Protein AF-A0A6H1ZUY7-F1 (afdb_monomer)

Solvent-accessible surface area (backbone atoms only — not comparable to full-atom values): 9159 Å² total; per-residue (Å²): 138,80,88,75,80,76,73,83,69,68,58,65,62,49,48,53,52,50,50,50,52,53,52,50,52,51,53,52,48,54,44,44,53,51,39,36,55,53,36,31,71,76,24,62,95,38,35,65,66,37,61,62,41,61,80,72,59,64,82,51,77,82,52,62,96,52,64,67,51,41,54,45,47,33,42,40,51,41,37,47,29,46,48,72,74,38,79,72,70,84,35,66,39,55,40,40,41,52,52,54,56,49,48,76,80,37,87,68,52,66,38,53,47,50,30,43,53,57,44,44,59,71,54,35,100,66,71,92,82,82,67,84,73,88,67,96,76,77,54,92,62,36,24,60,52,46,49,52,54,48,37,60,61,76,74,109

Nearest PDB structures (foldseek):
  7efv-assembly1_B  TM=1.800E-01  e=7.495E+00  Leptolyngbya sp. O-77

Organism: NCBI:txid1070528

Radius of gyration: 20.25 Å; Cα contacts (8 Å, |Δi|>4): 124; chains: 1; bounding box: 40×72×41 Å

Mean predicted aligned error: 9.36 Å

Foldseek 3Di:
DDDDPPDPPPVVVVCVVVVVQVVLVVLLLVLLVVLLVVLCVVQVVQNPVSVVCSVVLDQDPLCPPHDVLLSSQLSNQCSNCVSVVHHRFQTLSSLLSVLVVVCVVDPDDPLSVVLNVVSVVVRDVDDPPPDPDDDDDDDVCSVVVSSVVSRVVVRD

Structure (mmCIF, N/CA/C/O backbone):
data_AF-A0A6H1ZUY7-F1
#
_entry.id   AF-A0A6H1ZUY7-F1
#
loop_
_atom_site.group_PDB
_atom_site.id
_atom_site.type_symbol
_atom_site.label_atom_id
_atom_site.label_alt_id
_atom_site.label_comp_id
_atom_site.label_asym_id
_atom_site.label_entity_id
_atom_site.label_seq_id
_atom_site.pdbx_PDB_ins_code
_atom_site.Cartn_x
_atom_site.Cartn_y
_atom_site.Cartn_z
_atom_site.occupancy
_atom_site.B_iso_or_equiv
_atom_site.auth_seq_id
_atom_site.auth_comp_id
_atom_site.auth_asym_id
_atom_site.auth_atom_id
_atom_site.pdbx_PDB_model_num
ATOM 1 N N . MET A 1 1 ? -15.488 -55.401 -23.405 1.00 40.62 1 MET A N 1
ATOM 2 C CA . MET A 1 1 ? -14.935 -54.863 -22.148 1.00 40.62 1 MET A CA 1
ATOM 3 C C . MET A 1 1 ? -13.569 -54.286 -22.471 1.00 40.62 1 MET A C 1
ATOM 5 O O . MET A 1 1 ? -12.668 -55.051 -22.778 1.00 40.62 1 MET A O 1
ATOM 9 N N . ARG A 1 2 ? -13.456 -52.957 -22.565 1.00 39.06 2 ARG A N 1
ATOM 10 C CA . ARG A 1 2 ? -12.167 -52.261 -22.636 1.00 39.06 2 ARG A CA 1
ATOM 11 C C . ARG A 1 2 ? -11.980 -51.618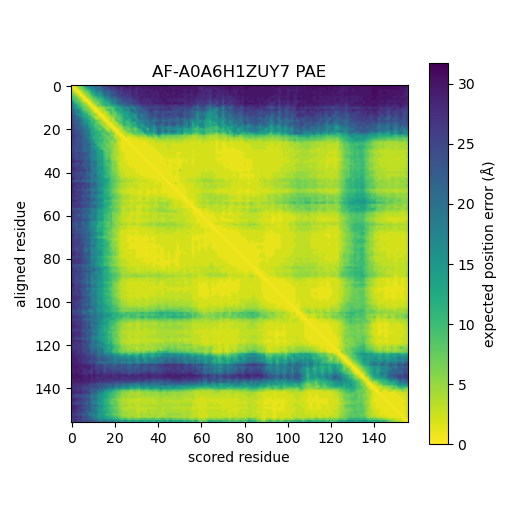 -21.270 1.00 39.06 2 ARG A C 1
ATOM 13 O O . ARG A 1 2 ? -12.739 -50.710 -20.945 1.00 39.06 2 ARG A O 1
ATOM 20 N N . ASP A 1 3 ? -11.043 -52.143 -20.491 1.00 42.75 3 ASP A N 1
ATOM 21 C CA . ASP A 1 3 ? -10.486 -51.449 -19.333 1.00 42.75 3 ASP A CA 1
ATOM 22 C C . ASP A 1 3 ? -9.856 -50.150 -19.840 1.00 42.75 3 ASP A C 1
ATOM 24 O O . ASP A 1 3 ? -8.830 -50.167 -20.520 1.00 42.75 3 ASP A O 1
ATOM 28 N N . GLN A 1 4 ? -10.514 -49.024 -19.575 1.00 44.03 4 GLN A N 1
ATOM 29 C CA . GLN A 1 4 ? -9.849 -47.731 -19.578 1.00 44.03 4 GLN A CA 1
ATOM 30 C C . GLN A 1 4 ? -9.252 -47.566 -18.188 1.00 44.03 4 GLN A C 1
ATOM 32 O O . GLN A 1 4 ? -9.964 -47.268 -17.231 1.00 44.03 4 GLN A O 1
ATOM 37 N N . ALA A 1 5 ? -7.946 -47.798 -18.083 1.00 43.31 5 ALA A N 1
ATOM 38 C CA . ALA A 1 5 ? -7.177 -47.303 -16.958 1.00 43.31 5 ALA A CA 1
ATOM 39 C C . ALA A 1 5 ? -7.340 -45.777 -16.938 1.00 43.31 5 ALA A C 1
ATOM 41 O O . ALA A 1 5 ? -6.869 -45.077 -17.834 1.00 43.31 5 ALA A O 1
ATOM 42 N N . VAL A 1 6 ? -8.087 -45.275 -15.958 1.00 48.03 6 VAL A N 1
ATOM 43 C CA . VAL A 1 6 ? -8.079 -43.858 -15.610 1.00 48.03 6 VAL A CA 1
ATOM 44 C C . VAL A 1 6 ? -6.730 -43.633 -14.939 1.00 48.03 6 VAL A C 1
ATOM 46 O O . VAL A 1 6 ? -6.544 -44.009 -13.783 1.00 48.03 6 VAL A O 1
ATOM 49 N N . GLU A 1 7 ? -5.768 -43.116 -15.702 1.00 51.06 7 GLU A N 1
ATOM 50 C CA . GLU A 1 7 ? -4.524 -42.563 -15.161 1.00 51.06 7 GLU A CA 1
ATOM 51 C C . GLU A 1 7 ? -4.894 -41.657 -13.973 1.00 51.06 7 GLU A C 1
ATOM 53 O O . GLU A 1 7 ? -5.813 -40.838 -14.116 1.00 51.06 7 GLU A O 1
ATOM 58 N N . PRO A 1 8 ? -4.264 -41.808 -12.792 1.00 47.41 8 PRO A N 1
ATOM 59 C CA . PRO A 1 8 ? -4.532 -40.929 -11.669 1.00 47.41 8 PRO A CA 1
ATOM 60 C C . PRO A 1 8 ? -4.129 -39.519 -12.094 1.00 47.41 8 PRO A C 1
ATOM 62 O O . PRO A 1 8 ? -2.948 -39.186 -12.136 1.00 47.41 8 PRO A O 1
ATOM 65 N N . LEU A 1 9 ? -5.128 -38.707 -12.453 1.00 49.12 9 LEU A N 1
ATOM 66 C CA . LEU A 1 9 ? -4.959 -37.276 -12.644 1.00 49.12 9 LEU A CA 1
ATOM 67 C C . LEU A 1 9 ? -4.173 -36.732 -11.453 1.00 49.12 9 LEU A C 1
ATOM 69 O O . LEU A 1 9 ? -4.394 -37.161 -10.319 1.00 49.12 9 LEU A O 1
ATOM 73 N N . ASP A 1 10 ? -3.278 -35.806 -11.768 1.00 53.53 10 ASP A N 1
ATOM 74 C CA . ASP A 1 10 ? -2.309 -35.078 -10.946 1.00 53.53 10 ASP A CA 1
ATOM 75 C C . ASP A 1 10 ? -2.942 -34.385 -9.712 1.00 53.53 10 ASP A C 1
ATOM 77 O O . ASP A 1 10 ? -2.946 -33.168 -9.535 1.00 53.53 10 ASP A O 1
ATOM 81 N N . THR A 1 11 ? -3.560 -35.176 -8.841 1.00 51.22 11 THR A N 1
ATOM 82 C CA . THR A 1 11 ? -4.328 -34.743 -7.667 1.00 51.22 11 THR A CA 1
ATOM 83 C C . THR A 1 11 ? -3.413 -34.143 -6.607 1.00 51.22 11 THR A C 1
ATOM 85 O O . THR A 1 11 ? -3.840 -33.268 -5.860 1.00 51.22 11 THR A O 1
ATOM 88 N N . LEU A 1 12 ? -2.141 -34.550 -6.593 1.00 46.16 12 LEU A N 1
ATOM 89 C CA . LEU A 1 12 ? -1.087 -33.968 -5.763 1.00 46.16 12 LEU A CA 1
ATOM 90 C C . LEU A 1 12 ? -0.756 -32.527 -6.181 1.00 46.16 12 LEU A C 1
ATOM 92 O O . LEU A 1 12 ? -0.729 -31.650 -5.322 1.00 46.16 12 LEU A O 1
ATOM 96 N N . GLY A 1 13 ? -0.615 -32.246 -7.481 1.00 45.03 13 GLY A N 1
ATOM 97 C CA . GLY A 1 13 ? -0.389 -30.880 -7.974 1.00 45.03 13 GLY A CA 1
ATOM 98 C C . GLY A 1 13 ? -1.583 -29.950 -7.725 1.00 45.03 13 GLY A C 1
ATOM 99 O O . GLY A 1 13 ? -1.410 -28.774 -7.398 1.00 45.03 13 GLY A O 1
ATOM 100 N N . LEU A 1 14 ? -2.807 -30.481 -7.803 1.00 45.34 14 LEU A N 1
ATOM 101 C CA . LEU A 1 14 ? -4.024 -29.731 -7.486 1.00 45.34 14 LEU A CA 1
ATOM 102 C C . LEU A 1 14 ? -4.128 -29.403 -5.986 1.00 45.34 14 LEU A C 1
ATOM 104 O O . LEU A 1 14 ? -4.505 -28.287 -5.640 1.00 45.34 14 LEU A O 1
ATOM 108 N N . LEU A 1 15 ? -3.771 -30.337 -5.098 1.00 47.97 15 LEU A N 1
ATOM 109 C CA . LEU A 1 15 ? -3.790 -30.120 -3.646 1.00 47.97 15 LEU A CA 1
ATOM 110 C C . LEU A 1 15 ? -2.706 -29.143 -3.178 1.00 47.97 15 LEU A C 1
ATOM 112 O O . LEU A 1 15 ? -2.997 -28.332 -2.305 1.00 47.97 15 LEU A O 1
ATOM 116 N N . ASP A 1 16 ? -1.515 -29.150 -3.780 1.00 52.66 16 ASP A N 1
ATOM 117 C CA . ASP A 1 16 ? -0.470 -28.156 -3.484 1.00 52.66 16 ASP A CA 1
ATOM 118 C C . ASP A 1 16 ? -0.863 -26.756 -3.973 1.00 52.66 16 ASP A C 1
ATOM 120 O O . ASP A 1 16 ? -0.673 -25.764 -3.268 1.00 52.66 16 ASP A O 1
ATOM 124 N N . THR A 1 17 ? -1.492 -26.665 -5.148 1.00 56.12 17 THR A N 1
ATOM 125 C CA . THR A 1 17 ? -1.975 -25.386 -5.690 1.00 56.12 17 THR A CA 1
ATOM 126 C C . THR A 1 17 ? -3.126 -24.831 -4.847 1.00 56.12 17 THR A C 1
ATOM 128 O O . THR A 1 17 ? -3.134 -23.654 -4.492 1.00 56.12 17 THR A O 1
ATOM 131 N N . VAL A 1 18 ? -4.086 -25.680 -4.466 1.00 56.28 18 VAL A N 1
ATOM 132 C CA . VAL A 1 18 ? -5.225 -25.292 -3.619 1.00 56.28 18 VAL A CA 1
ATOM 133 C C . VAL A 1 18 ? -4.773 -25.004 -2.184 1.00 56.28 18 VAL A C 1
ATOM 135 O O . VAL A 1 18 ? -5.215 -24.019 -1.599 1.00 56.28 18 VAL A O 1
ATOM 138 N N . GLY A 1 19 ? -3.853 -25.795 -1.630 1.00 51.88 19 GLY A N 1
ATOM 139 C CA . GLY A 1 19 ? -3.258 -25.570 -0.313 1.00 51.88 19 GLY A CA 1
ATOM 140 C C . GLY A 1 19 ? -2.468 -24.262 -0.242 1.00 51.88 19 GLY A C 1
ATOM 141 O O . GLY A 1 19 ? -2.619 -23.511 0.721 1.00 51.88 19 GLY A O 1
ATOM 142 N N . GLY A 1 20 ? -1.708 -23.934 -1.291 1.00 60.56 20 GLY A N 1
ATOM 143 C CA . GLY A 1 20 ? -1.004 -22.657 -1.421 1.00 60.56 20 GLY A CA 1
ATOM 144 C C . GLY A 1 20 ? -1.945 -21.456 -1.563 1.00 60.56 20 GLY A C 1
ATOM 145 O O . GLY A 1 20 ? -1.728 -20.429 -0.921 1.00 60.56 20 GLY A O 1
ATOM 146 N N . LEU A 1 21 ? -3.027 -21.587 -2.339 1.00 60.50 21 LEU A N 1
ATOM 147 C CA . LEU A 1 21 ? -4.045 -20.539 -2.502 1.00 60.50 21 LEU A CA 1
ATOM 148 C C . LEU A 1 21 ? -4.815 -20.270 -1.203 1.00 60.50 21 LEU A C 1
ATOM 150 O O . LEU A 1 21 ? -5.012 -19.115 -0.823 1.00 60.50 21 LEU A O 1
ATOM 154 N N . ILE A 1 22 ? -5.216 -21.332 -0.502 1.00 62.59 22 ILE A N 1
ATOM 155 C CA . ILE A 1 22 ? -5.907 -21.235 0.787 1.00 62.59 22 ILE A CA 1
ATOM 156 C C . ILE A 1 22 ? -4.968 -20.641 1.846 1.00 62.59 22 ILE A C 1
ATOM 158 O O . ILE A 1 22 ? -5.365 -19.730 2.571 1.00 62.59 22 ILE A O 1
ATOM 162 N N . GLY A 1 23 ? -3.709 -21.088 1.896 1.00 69.94 23 GLY A N 1
ATOM 163 C CA . GLY A 1 23 ? -2.695 -20.519 2.786 1.00 69.94 23 GLY A CA 1
ATOM 164 C C . GLY A 1 23 ? -2.442 -19.031 2.524 1.00 69.94 23 GLY A C 1
ATOM 165 O O . GLY A 1 23 ? -2.348 -18.248 3.467 1.00 69.94 23 GLY A O 1
ATOM 166 N N . GLY A 1 24 ? -2.411 -18.618 1.254 1.00 76.69 24 GLY A N 1
ATOM 167 C CA . GLY A 1 24 ? -2.274 -17.213 0.866 1.00 76.69 24 GLY A CA 1
ATOM 168 C C . GLY A 1 24 ? -3.452 -16.345 1.317 1.00 76.69 24 GLY A C 1
ATOM 169 O O . GLY A 1 24 ? -3.242 -15.251 1.836 1.00 76.69 24 GLY A O 1
ATOM 170 N N . ALA A 1 25 ? -4.685 -16.844 1.187 1.00 79.25 25 ALA A N 1
ATOM 171 C CA . ALA A 1 25 ? -5.875 -16.130 1.647 1.00 79.25 25 ALA A CA 1
ATOM 172 C C . ALA A 1 25 ? -5.868 -15.922 3.171 1.00 79.25 25 ALA A C 1
ATOM 174 O O . ALA A 1 25 ? -6.115 -14.808 3.632 1.00 79.25 25 ALA A O 1
ATOM 175 N N . PHE A 1 26 ? -5.518 -16.953 3.949 1.00 87.31 26 PHE A N 1
ATOM 176 C CA . PHE A 1 26 ? -5.395 -16.827 5.405 1.00 87.31 26 PHE A CA 1
ATOM 177 C C . PHE A 1 26 ? -4.284 -15.857 5.815 1.00 87.31 26 PHE A C 1
ATOM 179 O O . PHE A 1 26 ? -4.507 -15.020 6.687 1.00 87.31 26 PHE A O 1
ATOM 186 N N . ALA A 1 27 ? -3.134 -15.879 5.137 1.00 89.19 27 ALA A N 1
ATOM 187 C CA . ALA A 1 27 ? -2.067 -14.914 5.392 1.00 89.19 27 ALA A CA 1
ATOM 188 C C . ALA A 1 27 ? -2.517 -13.464 5.118 1.00 89.19 27 ALA A C 1
ATOM 190 O O . ALA A 1 27 ? -2.203 -12.554 5.885 1.00 89.19 27 ALA A O 1
ATOM 191 N N . CYS A 1 28 ? -3.298 -13.228 4.058 1.00 91.75 28 CYS A N 1
ATOM 192 C CA . CYS A 1 28 ? -3.901 -11.918 3.799 1.00 91.75 28 CYS A CA 1
ATOM 193 C C . CYS A 1 28 ? -4.927 -11.520 4.876 1.00 91.75 28 CYS A C 1
ATOM 195 O O . CYS A 1 28 ? -4.999 -10.346 5.246 1.00 91.75 28 CYS A O 1
ATOM 197 N N . MET A 1 29 ? -5.707 -12.466 5.403 1.00 93.25 29 MET A N 1
ATOM 198 C CA . MET A 1 29 ? -6.637 -12.195 6.504 1.00 93.25 29 MET A CA 1
ATOM 199 C C . MET A 1 29 ? -5.892 -11.778 7.775 1.00 93.25 29 MET A C 1
ATOM 201 O O . MET A 1 29 ? -6.204 -10.730 8.337 1.00 93.25 29 MET A O 1
ATOM 205 N N . GLU A 1 30 ? -4.862 -12.525 8.177 1.00 94.00 30 GLU A N 1
ATOM 206 C CA . GLU A 1 30 ? -4.031 -12.195 9.344 1.00 94.00 30 GLU A CA 1
ATOM 207 C C . GLU A 1 30 ? -3.411 -10.796 9.210 1.00 94.00 30 GLU A C 1
ATOM 209 O O . GLU A 1 30 ? -3.489 -9.970 10.120 1.00 94.00 30 GLU A O 1
ATOM 214 N N . VAL A 1 31 ? -2.860 -10.478 8.034 1.00 95.62 31 VAL A N 1
ATOM 215 C CA . VAL A 1 31 ? -2.307 -9.148 7.749 1.00 95.62 31 VAL A CA 1
ATOM 216 C C . VAL A 1 31 ? -3.376 -8.053 7.834 1.00 95.62 31 VAL A C 1
ATOM 218 O O . VAL A 1 31 ? -3.107 -6.990 8.397 1.00 95.62 31 VAL A O 1
ATOM 221 N N . ALA A 1 32 ? -4.576 -8.283 7.293 1.00 96.12 32 ALA A N 1
ATOM 222 C CA . ALA A 1 32 ? -5.675 -7.320 7.375 1.00 96.12 32 ALA A CA 1
ATOM 223 C C . ALA A 1 32 ? -6.077 -7.045 8.828 1.00 96.12 32 ALA A C 1
ATOM 225 O O . ALA A 1 32 ? -6.179 -5.883 9.225 1.00 96.12 32 ALA A O 1
ATOM 226 N N . GLU A 1 33 ? -6.257 -8.094 9.630 1.00 96.19 33 GLU A N 1
ATOM 227 C CA . GLU A 1 33 ? -6.613 -7.979 11.046 1.00 96.19 33 GLU A CA 1
ATOM 228 C C . GLU A 1 33 ? -5.550 -7.210 11.838 1.00 96.19 33 GLU A C 1
ATOM 230 O O . GLU A 1 33 ? -5.878 -6.322 12.633 1.00 96.19 33 GLU A O 1
ATOM 235 N N . GLU A 1 34 ? -4.269 -7.485 11.584 1.00 97.44 34 GLU A N 1
ATOM 236 C CA . GLU A 1 34 ? -3.163 -6.760 12.204 1.00 97.44 34 GLU A CA 1
ATOM 237 C C . GLU A 1 34 ? -3.175 -5.264 11.864 1.00 97.44 34 GLU A C 1
ATOM 239 O O . GLU A 1 34 ? -3.020 -4.426 12.760 1.00 97.44 34 GLU A O 1
ATOM 244 N N . GLU A 1 35 ? -3.323 -4.901 10.586 1.00 97.88 35 GLU A N 1
ATOM 245 C CA . GLU A 1 35 ? -3.317 -3.494 10.172 1.00 97.88 35 GLU A CA 1
ATOM 246 C C . GLU A 1 35 ? -4.588 -2.761 10.649 1.00 97.88 35 GLU A C 1
ATOM 248 O O . GLU A 1 35 ? -4.480 -1.623 11.113 1.00 97.88 35 GLU A O 1
ATOM 253 N N . ILE A 1 36 ? -5.756 -3.420 10.677 1.00 97.25 36 ILE A N 1
ATOM 254 C CA . ILE A 1 36 ? -6.983 -2.898 11.309 1.00 97.25 36 ILE A CA 1
ATOM 255 C C . ILE A 1 36 ? -6.744 -2.632 12.797 1.00 97.25 36 ILE A C 1
ATOM 257 O O . ILE A 1 36 ? -7.029 -1.538 13.289 1.00 97.25 36 ILE A O 1
ATOM 261 N N . ALA A 1 37 ? -6.180 -3.591 13.536 1.00 97.44 37 ALA A N 1
ATOM 262 C CA . ALA A 1 37 ? -5.922 -3.433 14.964 1.00 97.44 37 ALA A CA 1
ATOM 263 C C . ALA A 1 37 ? -4.949 -2.275 15.250 1.00 97.44 37 ALA A C 1
ATOM 265 O O . ALA A 1 37 ? -5.151 -1.510 16.201 1.00 97.44 37 ALA A O 1
ATOM 266 N N . LYS A 1 38 ? -3.908 -2.107 14.422 1.00 97.50 38 LYS A N 1
ATOM 267 C CA . LYS A 1 38 ? -2.980 -0.964 14.501 1.00 97.50 38 LYS A CA 1
ATOM 268 C C . LYS A 1 38 ? -3.696 0.356 14.209 1.00 97.50 38 LYS A C 1
ATOM 270 O O . LYS A 1 38 ? -3.546 1.309 14.975 1.00 97.50 38 LYS A O 1
ATOM 275 N N . ALA A 1 39 ? -4.500 0.411 13.150 1.00 97.00 39 ALA A N 1
ATOM 276 C CA . ALA A 1 39 ? -5.225 1.613 12.757 1.00 97.00 39 ALA A CA 1
ATOM 277 C C . ALA A 1 39 ? -6.263 2.031 13.808 1.00 97.00 39 ALA A C 1
ATOM 279 O O . ALA A 1 39 ? -6.309 3.201 14.173 1.00 97.00 39 ALA A O 1
ATOM 280 N N . ARG A 1 40 ? -7.009 1.090 14.398 1.00 97.38 40 ARG A N 1
ATOM 281 C CA . ARG A 1 40 ? -7.971 1.371 15.481 1.00 97.38 40 ARG A CA 1
ATOM 282 C C . ARG A 1 40 ? -7.315 1.975 16.721 1.00 97.38 40 ARG A C 1
ATOM 284 O O . ARG A 1 40 ? -7.893 2.854 17.354 1.00 97.38 40 ARG A O 1
ATOM 291 N N . LYS A 1 41 ? -6.100 1.531 17.061 1.00 97.31 41 LYS A N 1
ATOM 292 C CA . LYS A 1 41 ? -5.311 2.127 18.152 1.00 97.31 41 LYS A CA 1
ATOM 293 C C . LYS A 1 41 ? -4.861 3.551 17.819 1.00 97.31 41 LYS A C 1
ATOM 295 O O . LYS A 1 41 ? -4.841 4.398 18.704 1.00 97.31 41 LYS A O 1
ATOM 300 N N . LYS A 1 42 ? -4.500 3.808 16.558 1.00 97.88 42 LYS A N 1
ATOM 301 C CA . LYS A 1 42 ? -4.032 5.119 16.082 1.00 97.88 42 LYS A CA 1
ATOM 302 C C . LYS A 1 42 ? -5.173 6.132 15.903 1.00 97.88 42 LYS A C 1
ATOM 304 O O . LYS A 1 42 ? -4.983 7.305 16.206 1.00 97.88 42 LYS A O 1
ATOM 309 N N . TYR A 1 43 ? -6.345 5.683 15.455 1.00 97.12 43 TYR A N 1
ATOM 310 C CA . TYR A 1 43 ? -7.507 6.510 15.113 1.00 97.12 43 TYR A CA 1
ATOM 311 C C . TYR A 1 43 ? -8.759 6.076 15.905 1.00 97.12 43 TYR A C 1
ATOM 313 O O . TYR A 1 43 ? -9.734 5.593 15.323 1.00 97.12 43 TYR A O 1
ATOM 321 N N . PRO A 1 44 ? -8.777 6.243 17.242 1.00 96.50 44 PRO A N 1
ATOM 322 C CA . PRO A 1 44 ? -9.853 5.718 18.086 1.00 96.50 44 PRO A CA 1
ATOM 323 C C . PRO A 1 44 ? -11.237 6.303 17.757 1.00 96.50 44 PRO A C 1
ATOM 325 O O . PRO A 1 44 ? -12.237 5.607 17.903 1.00 96.50 44 PRO A O 1
ATOM 328 N N . ALA A 1 45 ? -11.303 7.545 17.263 1.00 97.00 45 ALA A N 1
ATOM 329 C CA . ALA A 1 45 ? -12.555 8.207 16.884 1.00 97.00 45 ALA A CA 1
ATOM 330 C C . ALA A 1 45 ? -13.255 7.578 15.662 1.00 97.00 45 ALA A C 1
ATOM 332 O O . ALA A 1 45 ? -14.444 7.805 15.477 1.00 97.00 45 ALA A O 1
ATOM 333 N N . ARG A 1 46 ? -12.535 6.790 14.851 1.00 96.00 46 ARG A N 1
ATOM 334 C CA . ARG A 1 46 ? -13.049 6.096 13.654 1.00 96.00 46 ARG A CA 1
ATOM 335 C C . ARG A 1 46 ? -12.915 4.577 13.759 1.00 96.00 46 ARG A C 1
ATOM 337 O O . ARG A 1 46 ? -12.832 3.871 12.762 1.00 96.00 46 ARG A O 1
ATOM 344 N N . SER A 1 47 ? -12.844 4.061 14.986 1.00 94.38 47 SER A N 1
ATOM 345 C CA . SER A 1 47 ? -12.581 2.641 15.245 1.00 94.38 47 SER A CA 1
ATOM 346 C C . SER A 1 47 ? -13.614 1.716 14.594 1.00 94.38 47 SER A C 1
ATOM 348 O O . SER A 1 47 ? -13.241 0.636 14.150 1.00 94.38 47 SER A O 1
ATOM 350 N N . GLU A 1 48 ? -14.879 2.143 14.520 1.00 94.31 48 GLU A N 1
ATOM 351 C CA . GLU A 1 48 ? -15.972 1.397 13.883 1.00 94.31 48 GLU A CA 1
ATOM 352 C C . GLU A 1 48 ? -15.800 1.330 12.361 1.00 94.31 48 GLU A C 1
ATOM 354 O O . GLU A 1 48 ? -15.676 0.234 11.822 1.00 94.31 48 GLU A O 1
ATOM 359 N N . GLU A 1 49 ? -15.626 2.475 11.696 1.00 95.75 49 GLU A N 1
ATOM 360 C CA . GLU A 1 49 ? -15.372 2.559 10.247 1.00 95.75 49 GLU A CA 1
ATOM 361 C C . GLU A 1 49 ? -14.147 1.731 9.817 1.00 95.75 49 GLU A C 1
ATOM 363 O O . GLU A 1 49 ? -14.163 1.035 8.804 1.00 95.75 49 GLU A O 1
ATOM 368 N N . ILE A 1 50 ? -13.071 1.761 10.612 1.00 94.94 50 ILE A N 1
ATOM 369 C CA . ILE A 1 50 ? -11.862 0.963 10.352 1.00 94.94 50 ILE A CA 1
ATOM 370 C C . ILE A 1 50 ? -12.140 -0.537 10.508 1.00 94.94 50 ILE A C 1
ATOM 372 O O . ILE A 1 50 ? -11.547 -1.347 9.800 1.00 94.94 50 ILE A O 1
ATOM 376 N N . ASN A 1 51 ? -13.015 -0.931 11.434 1.00 91.50 51 ASN A N 1
ATOM 377 C CA . ASN A 1 51 ? -13.369 -2.335 11.636 1.00 91.50 51 ASN A CA 1
ATOM 378 C C . ASN A 1 51 ? -14.237 -2.857 10.477 1.00 91.50 51 ASN A C 1
ATOM 380 O O . ASN A 1 51 ? -14.062 -3.989 10.032 1.00 91.50 51 ASN A O 1
ATOM 384 N N . GLU A 1 52 ? -15.126 -2.012 9.954 1.00 92.62 52 GLU A N 1
ATOM 385 C CA . GLU A 1 52 ? -15.956 -2.302 8.778 1.00 92.62 52 GLU A CA 1
ATOM 386 C C . GLU A 1 52 ? -15.142 -2.358 7.474 1.00 92.62 52 GLU A C 1
ATOM 388 O O . GLU A 1 52 ? -15.551 -3.007 6.509 1.00 92.62 52 GLU A O 1
ATOM 393 N N . ALA A 1 53 ? -13.942 -1.768 7.462 1.00 90.38 53 ALA A N 1
ATOM 394 C CA . ALA A 1 53 ? -13.041 -1.783 6.314 1.00 90.38 53 ALA A CA 1
ATOM 395 C C . ALA A 1 53 ? -12.563 -3.186 5.907 1.00 90.38 53 ALA A C 1
ATOM 397 O O . ALA A 1 53 ? -12.036 -3.332 4.808 1.00 90.38 53 ALA A O 1
ATOM 398 N N . PHE A 1 54 ? -12.744 -4.224 6.735 1.00 88.94 54 PHE A N 1
ATOM 399 C CA . PHE A 1 54 ? -12.321 -5.589 6.398 1.00 88.94 54 PHE A CA 1
ATOM 400 C C . PHE A 1 54 ? -12.889 -6.062 5.050 1.00 88.94 54 PHE A C 1
ATOM 402 O O . PHE A 1 54 ? -12.169 -6.660 4.254 1.00 88.94 54 PHE A O 1
ATOM 409 N N . GLY A 1 55 ? -14.146 -5.719 4.741 1.00 85.06 55 GLY A N 1
AT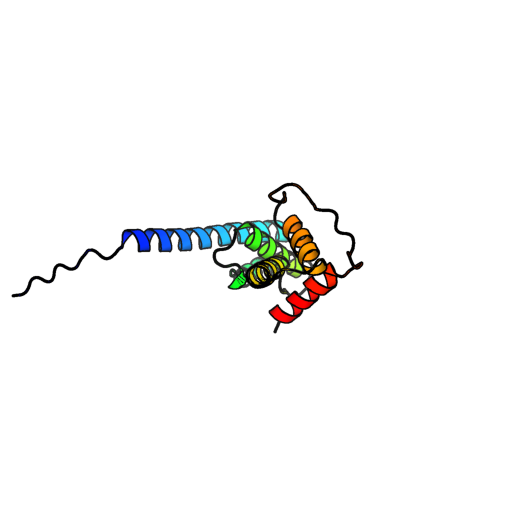OM 410 C CA . GLY A 1 55 ? -14.765 -6.046 3.450 1.00 85.06 55 GLY A CA 1
ATOM 411 C C . GLY A 1 55 ? -14.132 -5.331 2.247 1.00 85.06 55 GLY A C 1
ATOM 412 O O . GLY A 1 55 ? -14.287 -5.784 1.118 1.00 85.06 55 GLY A O 1
ATOM 413 N N . LEU A 1 56 ? -13.397 -4.240 2.480 1.00 85.06 56 LEU A N 1
ATOM 414 C CA . LEU A 1 56 ? -12.662 -3.488 1.459 1.00 85.06 56 LEU A CA 1
ATOM 415 C C . LEU A 1 56 ? -11.229 -4.004 1.263 1.00 85.06 56 LEU A C 1
ATOM 417 O O . LEU A 1 56 ? -10.564 -3.591 0.318 1.00 85.06 56 LEU A O 1
ATOM 421 N N . LEU A 1 57 ? -10.746 -4.893 2.137 1.00 90.50 57 LEU A N 1
ATOM 422 C CA . LEU A 1 57 ? -9.384 -5.433 2.111 1.00 90.50 57 LEU A CA 1
ATOM 423 C C . LEU A 1 57 ? -9.261 -6.725 1.292 1.00 90.50 57 LEU A C 1
ATOM 425 O O . LEU A 1 57 ? -8.301 -7.475 1.447 1.00 90.50 57 LEU A O 1
ATOM 429 N N . CYS A 1 58 ? -10.200 -6.997 0.384 1.00 87.88 58 CYS A N 1
ATOM 430 C CA . CYS A 1 58 ? -10.012 -8.057 -0.601 1.00 87.88 58 CYS A CA 1
ATOM 431 C C . CYS A 1 58 ? -8.741 -7.789 -1.416 1.00 87.88 58 CYS A C 1
ATOM 433 O O . CYS A 1 58 ? -8.544 -6.681 -1.911 1.00 87.88 58 CYS A O 1
ATOM 435 N N . THR A 1 59 ? -7.880 -8.800 -1.575 1.00 88.06 59 THR A N 1
ATOM 436 C CA . THR A 1 59 ? -6.636 -8.650 -2.338 1.00 88.06 59 THR A CA 1
ATOM 437 C C . THR A 1 59 ? -6.950 -8.252 -3.789 1.00 88.06 59 THR A C 1
ATOM 439 O O . THR A 1 59 ? -7.578 -9.042 -4.501 1.00 88.06 59 THR A O 1
ATOM 442 N N . PRO A 1 60 ? -6.510 -7.063 -4.251 1.00 91.00 60 PRO A N 1
ATOM 443 C CA . PRO A 1 60 ? -6.707 -6.638 -5.635 1.00 91.00 60 PRO A CA 1
ATOM 444 C C . PRO A 1 60 ? -6.096 -7.640 -6.617 1.00 91.00 60 PRO A C 1
ATOM 446 O O . PRO A 1 60 ? -5.041 -8.202 -6.325 1.00 91.00 60 PRO A O 1
ATOM 449 N N . GLU A 1 61 ? -6.700 -7.814 -7.798 1.00 91.81 61 GLU A N 1
ATOM 450 C CA . GLU A 1 61 ? -6.216 -8.752 -8.830 1.00 91.81 61 GLU A CA 1
ATOM 451 C C . GLU A 1 61 ? -4.735 -8.542 -9.161 1.00 91.81 61 GLU A C 1
ATOM 453 O O . GLU A 1 61 ? -3.958 -9.493 -9.165 1.00 91.81 61 GLU A O 1
ATOM 458 N N . ILE A 1 62 ? -4.310 -7.282 -9.303 1.00 93.12 62 ILE A N 1
ATOM 459 C CA . ILE A 1 62 ? -2.913 -6.919 -9.580 1.00 93.12 62 ILE A CA 1
ATOM 460 C C . ILE A 1 62 ? -1.941 -7.287 -8.448 1.00 93.12 62 ILE A C 1
ATOM 462 O O . ILE A 1 62 ? -0.737 -7.184 -8.623 1.00 93.12 62 ILE A O 1
ATOM 466 N N . LEU A 1 63 ? -2.417 -7.682 -7.267 1.00 93.56 63 LEU A N 1
ATOM 467 C CA . LEU A 1 63 ? -1.577 -8.140 -6.155 1.00 93.56 63 LEU A CA 1
ATOM 468 C C . LEU A 1 63 ? -1.666 -9.657 -5.930 1.00 93.56 63 LEU A C 1
ATOM 470 O O . LEU A 1 63 ? -0.907 -10.192 -5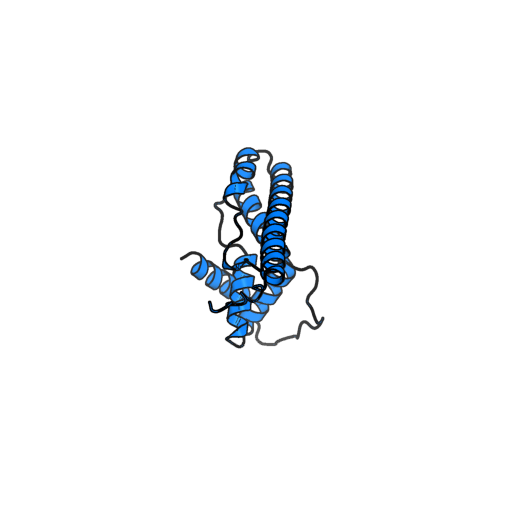.121 1.00 93.56 63 LEU A O 1
ATOM 474 N N . GLN A 1 64 ? -2.553 -10.365 -6.634 1.00 90.25 64 GLN A N 1
ATOM 475 C CA . GLN A 1 64 ? -2.713 -11.809 -6.475 1.00 90.25 64 GLN A CA 1
ATOM 476 C C . GLN A 1 64 ? -1.447 -12.554 -6.912 1.00 90.25 64 GLN A C 1
ATOM 478 O O . GLN A 1 64 ? -0.836 -12.247 -7.934 1.00 90.25 64 GLN A O 1
ATOM 483 N N . GLY A 1 65 ? -1.023 -13.524 -6.098 1.00 86.44 65 GLY A N 1
ATOM 484 C CA . GLY A 1 65 ? 0.202 -14.295 -6.336 1.00 86.44 65 GLY A CA 1
ATOM 485 C C . GLY A 1 65 ? 1.507 -13.506 -6.163 1.00 86.44 65 GLY A C 1
ATOM 486 O O . GLY A 1 65 ? 2.577 -14.064 -6.401 1.00 86.44 65 GLY A O 1
ATOM 487 N N . LYS A 1 66 ? 1.452 -12.232 -5.748 1.00 90.06 66 LYS A N 1
ATOM 488 C CA . LYS A 1 66 ? 2.643 -11.423 -5.449 1.00 90.06 66 LYS A CA 1
ATOM 489 C C . LYS A 1 66 ? 3.017 -11.510 -3.965 1.00 90.06 66 LYS A C 1
ATOM 491 O O . LYS A 1 66 ? 2.301 -12.088 -3.151 1.00 90.06 66 LYS A O 1
ATOM 496 N N . ALA A 1 67 ? 4.171 -10.941 -3.614 1.00 90.44 67 ALA A N 1
ATOM 497 C CA . ALA A 1 67 ? 4.686 -10.954 -2.248 1.00 90.44 67 ALA A CA 1
ATOM 498 C C . ALA A 1 67 ? 3.681 -10.356 -1.244 1.00 90.44 67 ALA A C 1
ATOM 500 O O . ALA A 1 67 ? 3.137 -9.272 -1.469 1.00 90.44 67 ALA A O 1
ATOM 501 N N . LEU A 1 68 ? 3.493 -11.026 -0.102 1.00 92.44 68 LEU A N 1
ATOM 502 C CA . LEU A 1 68 ? 2.550 -10.625 0.952 1.00 92.44 68 LEU A CA 1
ATOM 503 C C . LEU A 1 68 ? 2.804 -9.196 1.473 1.00 92.44 68 LEU A C 1
ATOM 505 O O . LEU A 1 68 ? 1.881 -8.512 1.906 1.00 92.44 68 LEU A O 1
ATOM 509 N N . GLN A 1 69 ? 4.044 -8.712 1.394 1.00 93.50 69 GLN A N 1
ATOM 510 C CA . GLN A 1 69 ? 4.443 -7.353 1.765 1.00 93.50 69 GLN A CA 1
ATOM 511 C C . GLN A 1 69 ? 3.713 -6.281 0.941 1.00 93.50 69 GLN A C 1
ATOM 513 O O . GLN A 1 69 ? 3.326 -5.253 1.496 1.00 93.50 69 GLN A O 1
ATOM 518 N N . LEU A 1 70 ? 3.450 -6.534 -0.348 1.00 94.44 70 LEU A N 1
ATOM 519 C CA . LEU A 1 70 ? 2.670 -5.620 -1.191 1.00 94.44 70 LEU A CA 1
ATOM 520 C C . LEU A 1 70 ? 1.231 -5.520 -0.689 1.00 94.44 70 LEU A C 1
ATOM 522 O O . LEU A 1 70 ? 0.684 -4.425 -0.564 1.00 94.44 70 LEU A O 1
ATOM 526 N N . TYR A 1 71 ? 0.634 -6.660 -0.338 1.00 95.56 71 TYR A N 1
ATOM 527 C CA . TYR A 1 71 ? -0.693 -6.678 0.259 1.00 95.56 71 TYR A CA 1
ATOM 528 C C . TYR A 1 71 ? -0.711 -5.979 1.628 1.00 95.56 71 TYR A C 1
ATOM 530 O O . TYR A 1 71 ? -1.605 -5.179 1.889 1.00 95.56 71 TYR A O 1
ATOM 538 N N . ARG A 1 72 ? 0.302 -6.188 2.479 1.00 95.69 72 ARG A N 1
ATOM 539 C CA . ARG A 1 72 ? 0.422 -5.479 3.765 1.00 95.69 72 ARG A CA 1
ATOM 540 C C . ARG A 1 72 ? 0.477 -3.963 3.584 1.00 95.69 72 ARG A C 1
ATOM 542 O O . ARG A 1 72 ? -0.193 -3.247 4.325 1.00 95.69 72 ARG A O 1
ATOM 549 N N . MET A 1 73 ? 1.251 -3.471 2.617 1.00 95.44 73 MET A N 1
ATOM 550 C CA . MET A 1 73 ? 1.304 -2.042 2.301 1.00 95.44 73 MET A CA 1
ATOM 551 C C . MET A 1 73 ? -0.060 -1.535 1.812 1.00 95.44 73 MET A C 1
ATOM 553 O O . MET A 1 73 ? -0.550 -0.529 2.322 1.00 95.44 73 MET A O 1
ATOM 557 N N . HIS A 1 74 ? -0.708 -2.266 0.898 1.00 95.75 74 HIS A N 1
ATOM 558 C CA . HIS A 1 74 ? -2.058 -1.949 0.430 1.00 95.75 74 HIS A CA 1
ATOM 559 C C . HIS A 1 74 ? -3.059 -1.849 1.590 1.00 95.75 74 HIS A C 1
ATOM 561 O O . HIS A 1 74 ? -3.725 -0.825 1.740 1.00 95.75 74 HIS A O 1
ATOM 567 N N . ALA A 1 75 ? -3.114 -2.869 2.450 1.00 96.56 75 ALA A N 1
ATOM 568 C CA . ALA A 1 75 ? -4.030 -2.906 3.581 1.00 96.56 75 ALA A CA 1
ATOM 569 C C . ALA A 1 75 ? -3.788 -1.739 4.542 1.00 96.56 75 ALA A C 1
ATOM 571 O O . ALA A 1 75 ? -4.733 -1.040 4.911 1.00 96.56 75 ALA A O 1
ATOM 572 N N . ARG A 1 76 ? -2.517 -1.470 4.874 1.00 96.25 76 ARG A N 1
ATOM 573 C CA . ARG A 1 76 ? -2.110 -0.332 5.706 1.00 96.25 76 ARG A CA 1
ATOM 574 C C . ARG A 1 76 ? -2.590 0.996 5.133 1.00 96.25 76 ARG A C 1
ATOM 576 O O . ARG A 1 76 ? -3.115 1.818 5.883 1.00 96.25 76 ARG A O 1
ATOM 583 N N . GLU A 1 77 ? -2.393 1.234 3.840 1.00 95.62 77 GLU A N 1
ATOM 584 C CA . GLU A 1 77 ? -2.825 2.473 3.191 1.00 95.62 77 GLU A CA 1
ATOM 585 C C . GLU A 1 77 ? -4.342 2.645 3.242 1.00 95.62 77 GLU A C 1
ATOM 587 O O . GLU A 1 77 ? -4.810 3.728 3.595 1.00 95.62 77 GLU A O 1
ATOM 592 N N . VAL A 1 78 ? -5.111 1.591 2.953 1.00 96.06 78 VAL A N 1
ATOM 593 C CA . VAL A 1 78 ? -6.581 1.637 2.993 1.00 96.06 78 VAL A CA 1
ATOM 594 C C . VAL A 1 78 ? -7.073 2.017 4.391 1.00 96.06 78 VAL A C 1
ATOM 596 O O . VAL A 1 78 ? -7.780 3.016 4.537 1.00 96.06 78 VAL A O 1
ATOM 599 N N . VAL A 1 79 ? -6.647 1.297 5.435 1.00 97.12 79 VAL A N 1
ATOM 600 C CA . VAL A 1 79 ? -7.098 1.578 6.813 1.00 97.12 79 VAL A CA 1
ATOM 601 C C . VAL A 1 79 ? -6.581 2.917 7.341 1.00 97.12 79 VAL A C 1
ATOM 603 O O . VAL A 1 79 ? -7.263 3.575 8.124 1.00 97.12 79 VAL A O 1
ATOM 606 N N . THR A 1 80 ? -5.399 3.359 6.896 1.00 96.50 80 THR A N 1
ATOM 607 C CA . THR A 1 80 ? -4.853 4.678 7.254 1.00 96.50 80 THR A CA 1
ATOM 608 C C . THR A 1 80 ? -5.709 5.791 6.666 1.00 96.50 80 THR A C 1
ATOM 610 O O . THR A 1 80 ? -6.062 6.721 7.386 1.00 96.50 80 THR A O 1
ATOM 613 N N . ARG A 1 81 ? -6.102 5.680 5.392 1.00 96.38 81 ARG A N 1
ATOM 614 C CA . ARG A 1 81 ? -6.960 6.674 4.735 1.00 96.38 81 ARG A CA 1
ATOM 615 C C . ARG A 1 81 ? -8.329 6.765 5.394 1.00 96.38 81 ARG A C 1
ATOM 617 O O . ARG A 1 81 ? -8.762 7.871 5.699 1.00 96.38 81 ARG A O 1
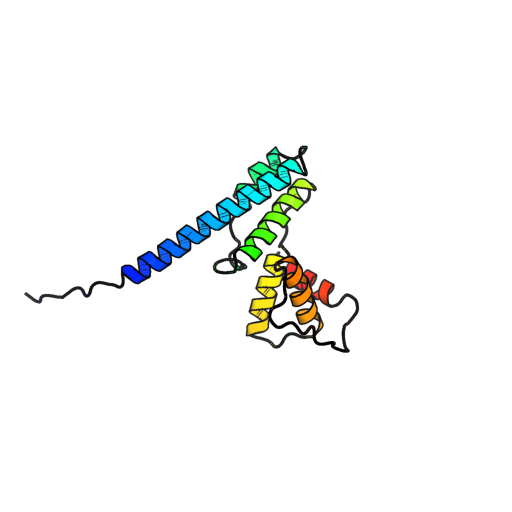ATOM 624 N N . ILE A 1 82 ? -8.948 5.627 5.703 1.00 96.19 82 ILE A N 1
ATOM 625 C CA . ILE A 1 82 ? -10.221 5.592 6.440 1.00 96.19 82 ILE A CA 1
ATOM 626 C C . ILE A 1 82 ? -10.057 6.259 7.812 1.00 96.19 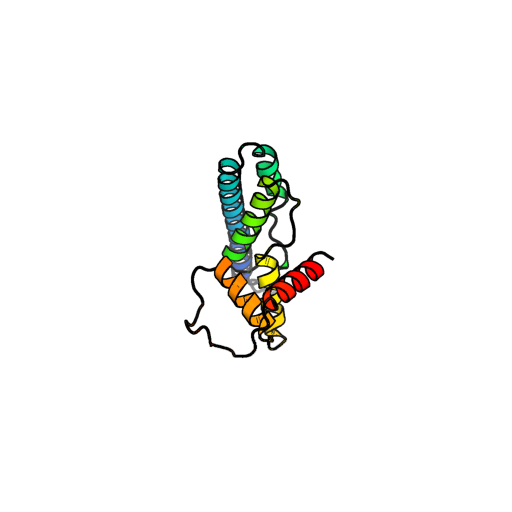82 ILE A C 1
ATOM 628 O O . ILE A 1 82 ? -10.849 7.123 8.179 1.00 96.19 82 ILE A O 1
ATOM 632 N N . GLY A 1 83 ? -8.977 5.950 8.538 1.00 96.75 83 GLY A N 1
ATOM 633 C CA . GLY A 1 83 ? -8.657 6.601 9.812 1.00 96.75 83 GLY A CA 1
ATOM 634 C C . GLY A 1 83 ? -8.436 8.117 9.714 1.00 96.75 83 GLY A C 1
ATOM 635 O O . GLY A 1 83 ? -8.748 8.847 10.654 1.00 96.75 83 GLY A O 1
ATOM 636 N N . GLU A 1 84 ? -7.959 8.608 8.571 1.00 96.62 84 GLU A N 1
ATOM 637 C CA . GLU A 1 84 ? -7.815 10.036 8.251 1.00 96.62 84 GLU A CA 1
ATOM 638 C C . GLU A 1 84 ? -9.106 10.679 7.721 1.00 96.62 84 GLU A C 1
ATOM 640 O O . GLU A 1 84 ? -9.161 11.892 7.520 1.00 96.62 84 GLU A O 1
ATOM 645 N N . GLY A 1 85 ? -10.160 9.892 7.512 1.00 96.12 85 GLY A N 1
ATOM 646 C CA . GLY A 1 85 ? -11.413 10.349 6.925 1.00 96.12 85 GLY A CA 1
ATOM 647 C C . GLY A 1 85 ? -11.368 10.612 5.435 1.00 96.12 85 GLY A C 1
ATOM 648 O O . GLY A 1 85 ? -12.112 11.450 4.929 1.00 96.12 85 GLY A O 1
ATOM 649 N N . LEU A 1 86 ? -10.488 9.900 4.745 1.00 95.06 86 LEU A N 1
ATOM 650 C CA . LEU A 1 86 ? -10.323 9.940 3.309 1.00 95.06 86 LEU A CA 1
ATOM 651 C C . LEU A 1 86 ? -10.828 8.635 2.696 1.00 95.06 86 LEU A C 1
ATOM 653 O O . LEU A 1 86 ? -10.549 7.549 3.200 1.00 95.06 86 LEU A O 1
ATOM 657 N N . GLU A 1 87 ? -11.483 8.742 1.544 1.00 92.38 87 GLU A N 1
ATOM 658 C CA . GLU A 1 87 ? -11.880 7.574 0.755 1.00 92.38 87 GLU A CA 1
ATOM 659 C C . GLU A 1 87 ? -10.660 6.728 0.355 1.00 92.38 87 GLU A C 1
ATOM 661 O O . GLU A 1 87 ? -9.604 7.300 0.021 1.00 92.38 87 GLU A O 1
ATOM 666 N N . PRO A 1 88 ? -10.772 5.387 0.333 1.00 89.62 88 PRO A N 1
ATOM 667 C CA . PRO A 1 88 ? -9.755 4.519 -0.245 1.00 89.62 88 PRO A CA 1
ATOM 668 C C . PRO A 1 88 ? -9.411 4.932 -1.681 1.00 89.62 88 PRO A C 1
ATOM 670 O O . PRO A 1 88 ? -10.238 5.438 -2.437 1.00 89.62 88 PRO A O 1
ATOM 673 N N . ARG A 1 89 ? -8.154 4.730 -2.068 1.00 91.56 89 ARG A N 1
ATOM 674 C CA . ARG A 1 89 ? -7.674 4.968 -3.434 1.00 91.56 89 ARG A CA 1
ATOM 675 C C . ARG A 1 89 ? -6.708 3.859 -3.822 1.00 91.56 89 ARG A C 1
ATOM 677 O O . ARG A 1 89 ? -6.208 3.160 -2.944 1.00 91.56 89 ARG A O 1
ATOM 684 N N . VAL A 1 90 ? -6.385 3.770 -5.110 1.00 94.38 90 VAL A N 1
ATOM 685 C CA . VAL A 1 90 ? -5.297 2.917 -5.615 1.00 94.38 90 VAL A CA 1
ATOM 686 C C . VAL A 1 90 ? -4.038 3.147 -4.777 1.00 94.38 90 VAL A C 1
ATOM 688 O O . VAL A 1 90 ? -3.571 4.288 -4.681 1.00 94.38 90 VAL A O 1
ATOM 691 N N . SER A 1 91 ? -3.525 2.082 -4.164 1.00 94.88 91 SER A N 1
ATOM 692 C CA . SER A 1 91 ? -2.390 2.147 -3.242 1.00 94.88 91 SER A CA 1
ATOM 693 C C . SER A 1 91 ? -1.050 2.190 -3.970 1.00 94.88 91 SER A C 1
ATOM 695 O O . SER A 1 91 ? -0.949 1.838 -5.148 1.00 94.88 91 SER A O 1
ATOM 697 N N . ASP A 1 92 ? 0.001 2.580 -3.260 1.00 95.19 92 ASP A N 1
ATOM 698 C CA . ASP A 1 92 ? 1.365 2.605 -3.793 1.00 95.19 92 ASP A CA 1
ATOM 699 C C . ASP A 1 92 ? 1.850 1.190 -4.149 1.00 95.19 92 ASP A C 1
ATOM 701 O O . ASP A 1 92 ? 2.497 1.001 -5.179 1.00 95.19 92 ASP A O 1
ATOM 705 N N . ALA A 1 93 ? 1.424 0.174 -3.390 1.00 95.75 93 ALA A N 1
ATOM 706 C CA . ALA A 1 93 ? 1.660 -1.232 -3.724 1.00 95.75 93 ALA A CA 1
ATOM 707 C C . ALA A 1 93 ? 1.093 -1.632 -5.097 1.00 95.75 93 ALA A C 1
ATOM 709 O O . ALA A 1 93 ? 1.746 -2.350 -5.854 1.00 95.75 93 ALA A O 1
ATOM 710 N N . MET A 1 94 ? -0.110 -1.157 -5.442 1.00 96.38 94 MET A N 1
ATOM 711 C CA . MET A 1 94 ? -0.723 -1.427 -6.749 1.00 96.38 94 MET A CA 1
ATOM 712 C C . MET A 1 94 ? 0.020 -0.697 -7.871 1.00 96.38 94 MET A C 1
ATOM 714 O O . MET A 1 94 ? 0.208 -1.255 -8.949 1.00 96.38 94 MET A O 1
ATOM 718 N N . VAL A 1 95 ? 0.477 0.533 -7.615 1.00 97.06 95 VAL A N 1
ATOM 719 C CA . VAL A 1 95 ? 1.296 1.286 -8.576 1.00 97.06 95 VAL A CA 1
ATOM 720 C C . VAL A 1 95 ? 2.625 0.573 -8.831 1.00 97.06 95 VAL A C 1
ATOM 722 O O . VAL A 1 95 ? 3.019 0.427 -9.986 1.00 97.06 95 VAL A O 1
ATOM 725 N N . LEU A 1 96 ? 3.294 0.088 -7.782 1.00 95.69 96 LEU A N 1
A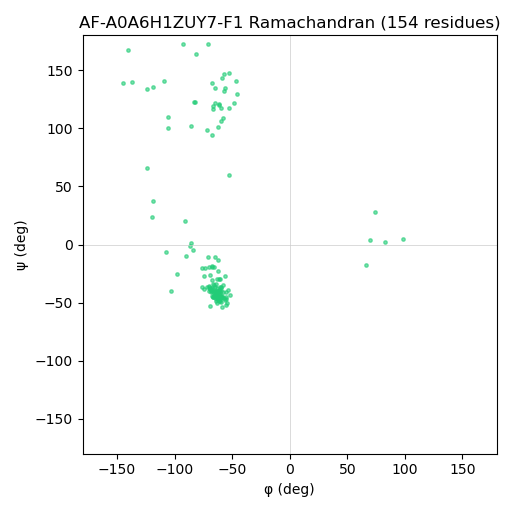TOM 726 C CA . LEU A 1 96 ? 4.537 -0.671 -7.915 1.00 95.69 96 LEU A CA 1
ATOM 727 C C . LEU A 1 96 ? 4.320 -1.968 -8.696 1.00 95.69 96 LEU A C 1
ATOM 729 O O . LEU A 1 96 ? 5.108 -2.280 -9.586 1.00 95.69 96 LEU A O 1
ATOM 733 N N . ALA A 1 97 ? 3.246 -2.700 -8.399 1.00 95.50 97 ALA A N 1
ATOM 734 C CA . ALA A 1 97 ? 2.892 -3.915 -9.121 1.00 95.50 97 ALA A CA 1
ATOM 735 C C . ALA A 1 97 ? 2.683 -3.648 -10.624 1.00 95.50 97 ALA A C 1
ATOM 737 O O . ALA A 1 97 ? 3.261 -4.352 -11.449 1.00 95.50 97 ALA A O 1
ATOM 738 N N . ALA A 1 98 ? 1.954 -2.583 -10.973 1.00 95.50 98 ALA A N 1
ATOM 739 C CA . ALA A 1 98 ? 1.740 -2.174 -12.361 1.00 95.50 98 ALA A CA 1
ATOM 740 C C . ALA A 1 98 ? 3.038 -1.755 -13.069 1.00 95.50 98 ALA A C 1
ATOM 742 O O . ALA A 1 98 ? 3.277 -2.140 -14.212 1.00 95.50 98 ALA A O 1
ATOM 743 N N . LEU A 1 99 ? 3.894 -0.975 -12.400 1.00 94.19 99 LEU A N 1
ATOM 744 C CA . LEU A 1 99 ? 5.194 -0.581 -12.951 1.00 94.19 99 LEU A CA 1
ATOM 745 C C . LEU A 1 99 ? 6.111 -1.791 -13.150 1.00 94.19 99 LEU A C 1
ATOM 747 O O . LEU A 1 99 ? 6.789 -1.879 -14.171 1.00 94.19 99 LEU A O 1
ATOM 751 N N . SER A 1 100 ? 6.099 -2.737 -12.207 1.00 92.38 100 SER A N 1
ATOM 752 C CA . SER A 1 100 ? 6.847 -3.986 -12.320 1.00 92.38 100 SER A CA 1
ATOM 753 C C . SER A 1 100 ? 6.398 -4.794 -13.531 1.00 92.38 100 SER A C 1
ATOM 755 O O . SER A 1 100 ? 7.255 -5.247 -14.281 1.00 92.38 100 SER A O 1
ATOM 757 N N . GLU A 1 101 ? 5.094 -4.956 -13.755 1.00 92.69 101 GLU A N 1
ATOM 758 C CA . GLU A 1 101 ? 4.573 -5.664 -14.931 1.00 92.69 101 GLU A CA 1
ATOM 759 C C . GLU A 1 101 ? 4.958 -4.958 -16.228 1.00 92.69 101 GLU A C 1
ATOM 761 O O . GLU A 1 101 ? 5.506 -5.580 -17.135 1.00 92.69 101 GLU A O 1
ATOM 766 N N . TRP A 1 102 ? 4.780 -3.638 -16.282 1.00 92.31 102 TRP A N 1
ATOM 767 C CA . TRP A 1 102 ? 5.154 -2.850 -17.451 1.00 92.31 102 TRP A CA 1
ATOM 768 C C . TRP A 1 102 ? 6.654 -2.951 -17.780 1.00 92.31 102 TRP A C 1
ATOM 770 O O . TRP A 1 102 ? 7.021 -3.029 -18.954 1.00 92.31 102 TRP A O 1
ATOM 780 N N . SER A 1 103 ? 7.515 -3.011 -16.757 1.00 90.69 103 SER A N 1
ATOM 781 C CA . SER A 1 103 ? 8.972 -3.131 -16.918 1.00 90.69 103 SER A CA 1
ATOM 782 C C . SER A 1 103 ? 9.434 -4.473 -17.501 1.00 90.69 103 SER A C 1
ATOM 784 O O . SER A 1 103 ? 10.545 -4.564 -18.019 1.00 90.69 103 SER A O 1
ATOM 786 N N . LEU A 1 104 ? 8.592 -5.514 -17.443 1.00 89.38 104 LEU A N 1
ATOM 787 C CA . LEU A 1 104 ? 8.883 -6.804 -18.080 1.00 89.38 104 LEU A CA 1
ATOM 788 C C . LEU A 1 104 ? 8.725 -6.734 -19.601 1.00 89.38 104 LEU A C 1
ATOM 790 O O . LEU A 1 104 ? 9.373 -7.483 -20.327 1.00 89.38 104 LEU A O 1
ATOM 794 N N . GLU A 1 105 ? 7.872 -5.833 -20.082 1.00 89.88 105 GLU A N 1
ATOM 795 C CA . GLU A 1 105 ? 7.578 -5.662 -21.506 1.00 89.88 105 GLU A CA 1
ATOM 796 C C . GLU A 1 105 ? 8.376 -4.513 -22.134 1.00 89.88 105 GLU A C 1
ATOM 798 O O . GLU A 1 105 ? 8.620 -4.500 -23.341 1.00 89.88 105 GLU A O 1
ATOM 803 N N . HIS A 1 106 ? 8.788 -3.539 -21.321 1.00 88.88 106 HIS A N 1
ATOM 804 C CA . HIS A 1 106 ? 9.413 -2.305 -21.776 1.00 88.88 106 HIS A CA 1
ATOM 805 C C . HIS A 1 106 ? 10.604 -1.951 -20.895 1.00 88.88 106 HIS A C 1
ATOM 807 O O . HIS A 1 106 ? 10.533 -2.021 -19.672 1.00 88.88 106 HIS A O 1
ATOM 813 N N . MET A 1 107 ? 11.687 -1.470 -21.508 1.00 84.81 107 MET A N 1
ATOM 814 C CA . MET A 1 107 ? 12.789 -0.898 -20.741 1.00 84.81 107 MET A CA 1
ATOM 815 C C . MET A 1 107 ? 12.312 0.398 -20.057 1.00 84.81 107 MET A C 1
ATOM 817 O O . MET A 1 107 ? 11.918 1.335 -20.761 1.00 84.81 107 MET A O 1
ATOM 821 N N . PRO A 1 108 ? 12.328 0.484 -18.713 1.00 84.62 108 PRO A N 1
ATOM 822 C CA . PRO A 1 108 ? 11.858 1.671 -18.020 1.00 84.62 108 PRO A CA 1
ATOM 823 C C . PRO A 1 108 ? 12.791 2.853 -18.283 1.00 84.62 108 PRO A C 1
ATOM 825 O O . PRO A 1 108 ? 14.016 2.720 -18.268 1.00 84.62 108 PRO A O 1
ATOM 828 N N . ASN A 1 109 ? 12.203 4.032 -18.498 1.00 86.56 109 ASN A N 1
ATOM 829 C CA . ASN A 1 109 ? 12.967 5.276 -18.480 1.00 86.56 109 ASN A CA 1
ATOM 830 C C . ASN A 1 109 ? 13.407 5.615 -17.039 1.00 86.56 109 ASN A C 1
ATOM 832 O O . ASN A 1 109 ? 12.995 4.961 -16.077 1.00 86.56 109 ASN A O 1
ATOM 836 N N . GLN A 1 110 ? 14.246 6.641 -16.879 1.00 85.75 110 GLN A N 1
ATOM 837 C CA . GLN A 1 110 ? 14.818 6.981 -15.570 1.00 85.75 110 GLN A CA 1
ATOM 838 C C . GLN A 1 110 ? 13.755 7.376 -14.536 1.00 85.75 110 GLN A C 1
ATOM 840 O O . GLN A 1 110 ? 13.824 6.925 -13.396 1.00 85.75 110 GLN A O 1
ATOM 845 N N . ASP A 1 111 ? 12.732 8.136 -14.935 1.00 89.06 111 ASP A N 1
ATOM 846 C CA . ASP A 1 111 ? 11.646 8.533 -14.032 1.00 89.06 111 ASP A CA 1
ATOM 847 C C . ASP A 1 111 ? 10.821 7.328 -13.552 1.00 89.06 111 ASP A C 1
ATOM 849 O O . ASP A 1 111 ? 10.462 7.251 -12.376 1.00 89.06 111 ASP A O 1
ATOM 853 N N . ALA A 1 112 ? 10.546 6.360 -14.434 1.00 89.88 112 ALA A N 1
ATOM 854 C CA . ALA A 1 112 ? 9.852 5.125 -14.078 1.00 89.88 112 ALA A CA 1
ATOM 855 C C . ALA A 1 112 ? 10.702 4.240 -13.163 1.00 89.88 112 ALA A C 1
ATOM 857 O O . ALA A 1 112 ? 10.182 3.688 -12.195 1.00 89.88 112 ALA A O 1
ATOM 858 N N . ARG A 1 113 ? 12.012 4.156 -13.415 1.00 88.44 113 ARG A N 1
ATOM 859 C CA . ARG A 1 113 ? 12.944 3.445 -12.537 1.00 88.44 113 ARG A CA 1
ATOM 860 C C . ARG A 1 113 ? 13.001 4.084 -11.146 1.00 88.44 113 ARG A C 1
ATOM 862 O O . ARG A 1 113 ? 12.860 3.374 -10.157 1.00 88.44 113 ARG A O 1
ATOM 869 N N . ALA A 1 114 ? 13.129 5.407 -11.065 1.00 88.00 114 ALA A N 1
ATOM 870 C CA . ALA A 1 114 ? 13.127 6.134 -9.797 1.00 88.00 114 ALA A CA 1
ATOM 871 C C . ALA A 1 114 ? 11.797 5.966 -9.039 1.00 88.00 114 ALA A C 1
ATOM 873 O O . ALA A 1 114 ? 11.799 5.768 -7.825 1.00 88.00 114 ALA A O 1
ATOM 874 N N . ALA A 1 115 ? 10.660 5.981 -9.746 1.00 91.19 115 ALA A N 1
ATOM 875 C CA . ALA A 1 115 ? 9.356 5.678 -9.160 1.00 91.19 115 ALA A CA 1
ATOM 876 C C . ALA A 1 115 ? 9.301 4.256 -8.581 1.00 91.19 115 ALA A C 1
ATOM 878 O O . ALA A 1 115 ? 8.832 4.073 -7.459 1.00 91.19 115 ALA A O 1
ATOM 879 N N . MET A 1 116 ? 9.801 3.257 -9.315 1.00 90.81 116 MET A N 1
ATOM 880 C CA . MET A 1 116 ? 9.876 1.877 -8.829 1.00 90.81 116 MET A CA 1
ATOM 881 C C . MET A 1 116 ? 10.761 1.764 -7.588 1.00 90.81 116 MET A C 1
ATOM 883 O O . MET A 1 116 ? 10.317 1.185 -6.607 1.00 90.81 116 MET A O 1
ATOM 887 N N . GLU A 1 117 ? 11.964 2.345 -7.594 1.00 88.31 117 GLU A N 1
ATOM 888 C CA . GLU A 1 117 ? 12.890 2.321 -6.451 1.00 88.31 117 GLU A CA 1
ATOM 889 C C . GLU A 1 117 ? 12.273 2.987 -5.207 1.00 88.31 117 GLU A C 1
ATOM 891 O O . GLU A 1 117 ? 12.310 2.414 -4.117 1.00 88.31 117 GLU A O 1
ATOM 896 N N . GLN A 1 118 ? 11.632 4.151 -5.373 1.00 88.56 118 GLN A N 1
ATOM 897 C CA . GLN A 1 118 ? 10.951 4.857 -4.285 1.00 88.56 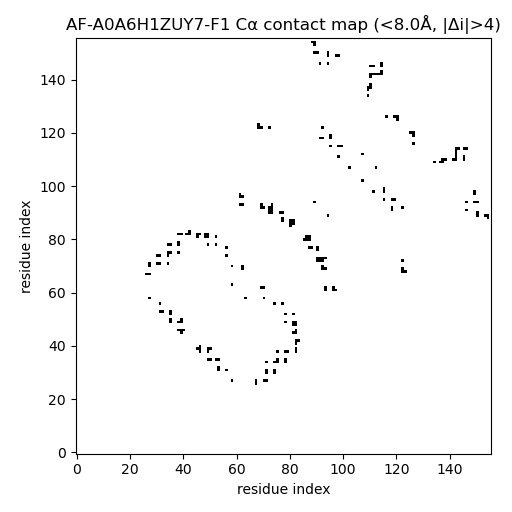118 GLN A CA 1
ATOM 898 C C . GLN A 1 118 ? 9.826 4.016 -3.667 1.00 88.56 118 GLN A C 1
ATOM 900 O O . GLN A 1 118 ? 9.730 3.914 -2.444 1.00 88.56 118 GLN A O 1
ATOM 905 N N . LEU A 1 119 ? 8.960 3.431 -4.499 1.00 92.00 119 LEU A N 1
ATOM 906 C CA . LEU A 1 119 ? 7.847 2.611 -4.021 1.00 92.00 119 LEU A CA 1
ATOM 907 C C . LEU A 1 119 ? 8.345 1.297 -3.413 1.00 92.00 119 LEU A C 1
ATOM 909 O O . LEU A 1 119 ? 7.813 0.847 -2.403 1.00 92.00 119 LEU A O 1
ATOM 913 N N . TYR A 1 120 ? 9.381 0.701 -4.004 1.00 90.25 120 TYR A N 1
ATOM 914 C CA . TYR A 1 120 ? 9.978 -0.544 -3.541 1.00 90.25 120 TYR A CA 1
ATOM 915 C C . TYR A 1 120 ? 10.545 -0.392 -2.129 1.00 90.25 120 TYR A C 1
ATOM 917 O O . TYR A 1 120 ? 10.224 -1.207 -1.272 1.00 90.25 120 TYR A O 1
ATOM 925 N N . LEU A 1 121 ? 11.286 0.686 -1.854 1.00 86.94 121 LEU A N 1
ATOM 926 C CA . LEU A 1 121 ? 11.771 1.015 -0.505 1.00 86.94 121 LEU A CA 1
ATOM 927 C C . LEU A 1 121 ? 10.640 1.272 0.506 1.00 86.94 121 LEU A C 1
ATOM 929 O O . LEU A 1 121 ? 10.840 1.150 1.710 1.00 86.94 121 LEU A O 1
ATOM 933 N N . GLY A 1 122 ? 9.446 1.642 0.033 1.00 85.25 122 GLY A N 1
ATOM 934 C CA . GLY A 1 122 ? 8.254 1.759 0.876 1.00 85.25 122 GLY A CA 1
ATOM 935 C C . GLY A 1 122 ? 7.625 0.412 1.255 1.00 85.25 122 GLY A C 1
ATOM 936 O O . GLY A 1 122 ? 6.865 0.348 2.223 1.00 85.25 122 GLY A O 1
ATOM 937 N N . VAL A 1 123 ? 7.927 -0.651 0.504 1.00 84.81 123 VAL A N 1
ATOM 938 C CA . VAL A 1 123 ? 7.400 -2.013 0.705 1.00 84.81 123 VAL A CA 1
ATOM 939 C C . VAL A 1 123 ? 8.427 -2.925 1.371 1.00 84.81 123 VAL A C 1
ATOM 941 O O . VAL A 1 123 ? 8.066 -3.751 2.210 1.00 84.81 123 VAL A O 1
ATOM 944 N N . PHE A 1 124 ? 9.690 -2.798 0.973 1.00 82.56 124 PHE A N 1
ATOM 945 C CA . PHE A 1 124 ? 10.789 -3.674 1.342 1.00 82.56 124 PHE A CA 1
ATOM 946 C C . PHE A 1 124 ? 11.911 -2.852 1.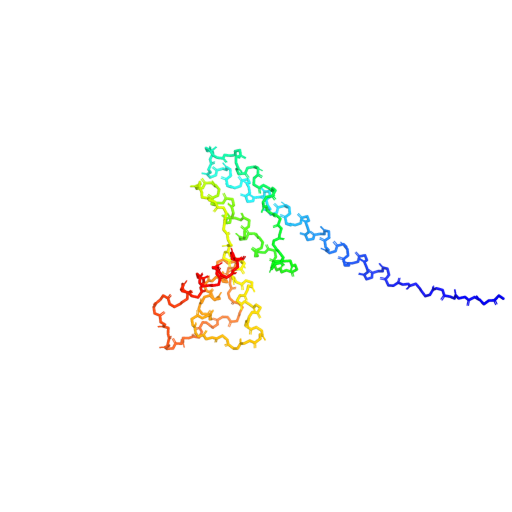971 1.00 82.56 124 PHE A C 1
ATOM 948 O O . PHE A 1 124 ? 12.322 -1.831 1.426 1.00 82.56 124 PHE A O 1
ATOM 955 N N . ASP A 1 125 ? 12.437 -3.336 3.094 1.00 71.69 125 ASP A N 1
ATOM 956 C CA . ASP A 1 125 ? 13.457 -2.626 3.872 1.00 71.69 125 ASP A CA 1
ATOM 957 C C . ASP A 1 125 ? 14.841 -2.585 3.180 1.00 71.69 125 ASP A C 1
ATOM 959 O O . ASP A 1 125 ? 15.721 -1.839 3.607 1.00 71.69 125 ASP A O 1
ATOM 963 N N . GLU A 1 126 ? 15.049 -3.354 2.100 1.00 66.19 126 GLU A N 1
ATOM 964 C CA . GLU A 1 126 ? 16.330 -3.461 1.384 1.00 66.19 126 GLU A CA 1
ATOM 965 C C . GLU A 1 126 ? 16.144 -3.624 -0.133 1.00 66.19 126 GLU A C 1
ATOM 967 O O . GLU A 1 126 ? 15.304 -4.409 -0.572 1.00 66.19 126 GLU A O 1
ATOM 972 N N . ILE A 1 127 ? 16.975 -2.949 -0.942 1.00 63.16 127 ILE A N 1
ATOM 973 C CA . ILE A 1 127 ? 17.033 -3.135 -2.405 1.00 63.16 127 ILE A CA 1
ATOM 974 C C . ILE A 1 127 ? 17.919 -4.351 -2.732 1.00 63.16 127 ILE A C 1
ATOM 976 O O . ILE A 1 127 ? 19.109 -4.338 -2.397 1.00 63.16 127 ILE A O 1
ATOM 980 N N . PRO A 1 128 ? 17.409 -5.375 -3.443 1.00 58.66 128 PRO A N 1
ATOM 981 C CA . PRO A 1 128 ? 18.229 -6.486 -3.908 1.00 58.66 128 PRO A CA 1
ATOM 982 C C . PRO A 1 128 ? 19.324 -5.974 -4.853 1.00 58.66 128 PRO A C 1
ATOM 984 O O . PRO A 1 128 ? 19.026 -5.382 -5.887 1.00 58.66 128 PRO A O 1
ATOM 987 N N . GLY A 1 129 ? 20.594 -6.214 -4.517 1.00 61.12 129 GLY A N 1
ATOM 988 C CA . GLY A 1 129 ? 21.724 -5.906 -5.402 1.00 61.12 129 GLY A CA 1
ATOM 989 C C . GLY A 1 129 ? 22.473 -4.596 -5.132 1.00 61.12 129 GLY A C 1
ATOM 990 O O . GLY A 1 129 ? 23.403 -4.307 -5.874 1.00 61.12 129 GLY A O 1
ATOM 991 N N . GLY A 1 130 ? 22.137 -3.850 -4.072 1.00 50.44 130 GLY A N 1
ATOM 992 C CA . GLY A 1 130 ? 23.038 -2.923 -3.357 1.00 50.44 130 GLY A CA 1
ATOM 993 C C . GLY A 1 130 ? 23.562 -1.666 -4.073 1.00 50.44 130 GLY A C 1
ATOM 994 O O . GLY A 1 130 ? 23.991 -0.737 -3.392 1.00 50.44 130 GLY A O 1
ATOM 995 N N . GLU A 1 131 ? 23.514 -1.578 -5.400 1.00 53.56 131 GLU A N 1
ATOM 996 C CA . GLU A 1 131 ? 23.985 -0.404 -6.136 1.00 53.56 131 GLU A CA 1
ATOM 997 C C . GLU A 1 131 ? 22.812 0.424 -6.663 1.00 53.56 131 GLU A C 1
ATOM 999 O O . GLU A 1 131 ? 22.217 0.145 -7.707 1.00 53.56 131 GLU A O 1
ATOM 1004 N N . ILE A 1 132 ? 22.516 1.508 -5.942 1.00 54.50 132 ILE A N 1
ATOM 1005 C CA . ILE A 1 132 ? 21.799 2.654 -6.503 1.00 54.50 132 ILE A CA 1
ATOM 1006 C C . ILE A 1 132 ? 22.751 3.274 -7.528 1.00 54.50 132 ILE A C 1
ATOM 1008 O O . ILE A 1 132 ? 23.648 4.040 -7.175 1.00 54.50 132 ILE A O 1
ATOM 1012 N N . LEU A 1 133 ? 22.616 2.884 -8.796 1.00 50.34 133 LEU A N 1
ATOM 1013 C CA . LEU A 1 133 ? 23.426 3.458 -9.865 1.00 50.34 133 LEU A CA 1
ATOM 1014 C C . LEU A 1 133 ? 23.133 4.965 -9.944 1.00 50.34 133 LEU A C 1
ATOM 1016 O O . LEU A 1 133 ? 21.983 5.341 -10.196 1.00 50.34 133 LEU A O 1
ATOM 1020 N N . PRO A 1 134 ? 24.133 5.844 -9.760 1.00 44.59 134 PRO A N 1
ATOM 1021 C CA . PRO A 1 134 ? 23.927 7.265 -9.974 1.00 44.59 134 PRO A CA 1
ATOM 1022 C C . PRO A 1 134 ? 23.623 7.469 -11.458 1.00 44.59 134 PRO A C 1
ATOM 1024 O O . PRO A 1 134 ? 24.421 7.085 -12.314 1.00 44.59 134 PRO A O 1
ATOM 1027 N N . THR A 1 135 ? 22.465 8.048 -11.778 1.00 52.31 135 THR A N 1
ATOM 1028 C CA . THR A 1 135 ? 22.094 8.348 -13.167 1.00 52.31 135 THR A CA 1
ATOM 1029 C C . THR A 1 135 ? 21.894 9.851 -13.376 1.00 52.31 135 THR A C 1
ATOM 1031 O O . THR A 1 135 ? 21.312 10.513 -12.516 1.00 52.31 135 THR A O 1
ATOM 1034 N N . PRO A 1 136 ? 22.418 10.435 -14.474 1.00 50.50 136 PRO A N 1
ATOM 1035 C CA . PRO A 1 136 ? 22.592 11.886 -14.584 1.00 50.50 136 PRO A CA 1
ATOM 1036 C C . PRO A 1 136 ? 21.361 12.648 -15.103 1.00 50.50 136 PRO A C 1
ATOM 1038 O O . PRO A 1 136 ? 21.434 13.869 -15.205 1.00 50.50 136 PRO A O 1
ATOM 1041 N N . GLU A 1 137 ? 20.247 11.983 -15.440 1.00 57.28 137 GLU A N 1
ATOM 1042 C CA . GLU A 1 137 ? 19.070 12.617 -16.070 1.00 57.28 137 GLU A CA 1
ATOM 1043 C C . GLU A 1 137 ? 17.801 12.496 -15.210 1.00 57.28 137 GLU A C 1
ATOM 1045 O O . GLU A 1 137 ? 16.690 12.329 -15.714 1.00 57.28 137 GLU A O 1
ATOM 1050 N N . TYR A 1 138 ? 17.945 12.603 -13.888 1.00 60.53 138 TYR A N 1
ATOM 1051 C CA . TYR A 1 138 ? 16.794 12.741 -13.000 1.00 60.53 138 TYR A CA 1
ATOM 1052 C C . TYR A 1 138 ? 16.092 14.082 -13.249 1.00 60.53 138 TYR A C 1
ATOM 1054 O O . TYR A 1 138 ? 16.660 15.148 -12.991 1.00 60.53 138 TYR A O 1
ATOM 1062 N N . THR A 1 139 ? 14.835 14.041 -13.697 1.00 68.69 139 THR A N 1
ATOM 1063 C CA . THR A 1 139 ? 13.990 15.238 -13.718 1.00 68.69 139 THR A CA 1
ATOM 1064 C C . THR A 1 139 ? 13.390 15.427 -12.324 1.00 68.69 139 THR A C 1
ATOM 1066 O O . THR A 1 139 ? 12.683 14.535 -11.846 1.00 68.69 139 THR A O 1
ATOM 1069 N N . PRO A 1 140 ? 13.601 16.572 -11.644 1.00 74.62 140 PRO A N 1
ATOM 1070 C CA . PRO A 1 140 ? 12.976 16.826 -10.351 1.00 74.62 140 PRO A CA 1
ATOM 1071 C C . PRO A 1 140 ? 11.454 16.633 -10.408 1.00 74.62 140 PRO A C 1
ATOM 1073 O O .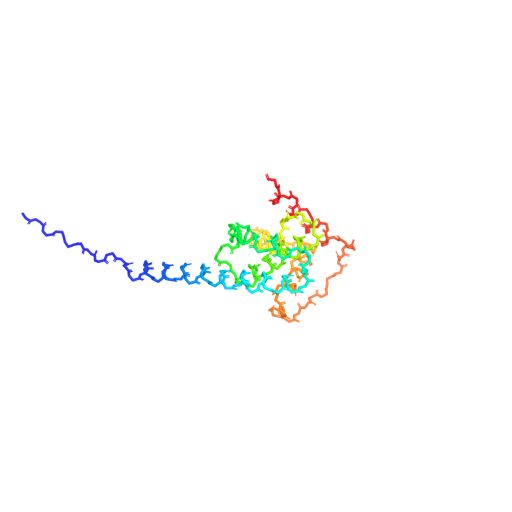 PRO A 1 140 ? 10.750 17.333 -11.133 1.00 74.62 140 PRO A O 1
ATOM 1076 N N . GLY A 1 141 ? 10.945 15.664 -9.644 1.00 81.69 141 GLY A N 1
ATOM 1077 C CA . GLY A 1 141 ? 9.517 15.337 -9.590 1.00 81.69 141 GLY A CA 1
ATOM 1078 C C . GLY A 1 141 ? 9.004 14.416 -10.706 1.00 81.69 141 GLY A C 1
ATOM 1079 O O . GLY A 1 141 ? 7.812 14.112 -10.707 1.00 81.69 141 GLY A O 1
ATOM 1080 N N . GLY A 1 142 ? 9.860 13.936 -11.614 1.00 86.94 142 GLY A N 1
ATOM 1081 C CA . GLY A 1 142 ? 9.481 13.000 -12.680 1.00 86.94 142 GLY A CA 1
ATOM 1082 C C . GLY A 1 142 ? 8.893 11.694 -12.134 1.00 86.94 142 GLY A C 1
ATOM 1083 O O . GLY A 1 142 ? 7.798 11.293 -12.529 1.00 86.94 142 GLY A O 1
ATOM 1084 N N . ALA A 1 143 ? 9.530 11.105 -11.118 1.00 88.44 143 ALA A N 1
ATOM 1085 C CA . ALA A 1 143 ? 9.021 9.916 -10.425 1.00 88.44 143 ALA A CA 1
ATOM 1086 C C . ALA A 1 143 ? 7.598 10.114 -9.868 1.00 88.44 143 ALA A C 1
ATOM 1088 O O . ALA A 1 143 ? 6.714 9.287 -10.087 1.00 88.44 143 ALA A O 1
ATOM 1089 N N . ALA A 1 144 ? 7.333 11.251 -9.215 1.00 91.38 144 ALA A N 1
ATOM 1090 C CA . ALA A 1 144 ? 6.009 11.562 -8.676 1.00 91.38 144 ALA A CA 1
ATOM 1091 C C . ALA A 1 144 ? 4.944 11.691 -9.781 1.00 91.38 144 ALA A C 1
ATOM 1093 O O . ALA A 1 144 ? 3.810 11.244 -9.603 1.00 91.38 144 ALA A O 1
ATOM 1094 N N . GLN A 1 145 ? 5.308 12.257 -10.938 1.00 93.31 145 GLN A N 1
ATOM 1095 C CA . GLN A 1 145 ? 4.415 12.336 -12.098 1.00 93.31 145 GLN A CA 1
ATOM 1096 C C . GLN A 1 145 ? 4.104 10.952 -12.675 1.00 93.31 145 GLN A C 1
ATOM 1098 O O . GLN A 1 145 ? 2.953 10.694 -13.029 1.00 93.31 145 GLN A O 1
ATOM 1103 N N . VAL A 1 146 ? 5.092 10.051 -12.731 1.00 93.88 146 VAL A N 1
ATOM 1104 C CA . VAL A 1 146 ? 4.884 8.660 -13.160 1.00 93.88 146 VAL A CA 1
ATOM 1105 C C . VAL A 1 146 ? 3.941 7.935 -12.201 1.00 93.88 146 VAL A C 1
ATOM 1107 O O . VAL A 1 146 ? 2.948 7.365 -12.655 1.00 93.88 146 VAL A O 1
ATOM 1110 N N . ILE A 1 147 ? 4.196 8.008 -10.890 1.00 94.56 147 ILE A N 1
ATOM 1111 C CA . ILE A 1 147 ? 3.362 7.381 -9.851 1.00 94.56 147 ILE A CA 1
ATOM 1112 C C . ILE A 1 147 ? 1.908 7.835 -9.987 1.00 94.56 147 ILE A C 1
ATOM 1114 O O . ILE A 1 147 ? 0.989 7.018 -10.040 1.00 94.56 147 ILE A O 1
ATOM 1118 N N . GLU A 1 148 ? 1.690 9.144 -10.077 1.00 95.25 148 GLU A N 1
ATOM 1119 C CA . GLU A 1 148 ? 0.351 9.712 -10.196 1.00 95.25 148 GLU A CA 1
ATOM 1120 C C . GLU A 1 148 ? -0.302 9.368 -11.545 1.00 95.25 148 GLU A C 1
ATOM 1122 O O . GLU A 1 148 ? -1.495 9.068 -11.606 1.00 95.25 148 GLU A O 1
ATOM 1127 N N . GLY A 1 149 ? 0.474 9.343 -12.629 1.00 94.81 149 GLY A N 1
ATOM 1128 C CA . GLY A 1 149 ? 0.007 8.930 -13.949 1.00 94.81 149 GLY A CA 1
ATOM 1129 C C . GLY A 1 149 ? -0.493 7.485 -13.972 1.00 94.81 149 GLY A C 1
ATOM 1130 O O . GLY A 1 149 ? -1.569 7.221 -14.512 1.00 94.81 149 GLY A O 1
ATOM 1131 N N . VAL A 1 150 ? 0.245 6.560 -13.353 1.00 95.19 150 VAL A N 1
ATOM 1132 C CA . VAL A 1 150 ? -0.168 5.155 -13.207 1.00 95.19 150 VAL A CA 1
ATOM 1133 C C . VAL A 1 150 ? -1.387 5.048 -12.298 1.00 95.19 150 VAL A C 1
ATOM 1135 O O . VAL A 1 150 ? -2.360 4.396 -12.673 1.00 95.19 150 VAL A O 1
ATOM 1138 N N . ARG A 1 151 ? -1.398 5.755 -11.161 1.00 95.50 151 ARG A N 1
ATOM 1139 C CA . ARG A 1 151 ? -2.540 5.751 -10.236 1.00 95.50 151 ARG A CA 1
ATOM 1140 C C . ARG A 1 151 ? -3.837 6.147 -10.940 1.00 95.50 151 ARG A C 1
ATOM 1142 O O . ARG A 1 151 ? -4.830 5.440 -10.833 1.00 95.50 151 ARG A O 1
ATOM 1149 N N . ARG A 1 152 ? -3.815 7.220 -11.736 1.00 94.62 152 ARG A N 1
ATOM 1150 C CA . ARG A 1 152 ? -4.984 7.666 -12.515 1.00 94.62 152 ARG A CA 1
ATOM 1151 C C . ARG A 1 152 ? -5.448 6.661 -13.562 1.00 94.62 152 ARG A C 1
ATOM 1153 O O . ARG A 1 152 ? -6.624 6.686 -13.908 1.00 94.62 152 ARG A O 1
ATOM 1160 N N . ARG A 1 153 ? -4.548 5.844 -14.116 1.00 93.75 153 ARG A N 1
ATOM 1161 C CA . ARG A 1 153 ? -4.913 4.796 -15.083 1.00 93.75 153 ARG A CA 1
ATOM 1162 C C . ARG A 1 153 ? -5.579 3.611 -14.393 1.00 93.75 153 ARG A C 1
ATOM 1164 O O . ARG A 1 153 ? -6.528 3.086 -14.948 1.00 93.75 153 ARG A O 1
ATOM 1171 N N . LEU A 1 154 ? -5.113 3.247 -13.199 1.00 92.31 154 LEU A N 1
ATOM 1172 C CA . LEU A 1 154 ? -5.681 2.161 -12.393 1.00 92.31 154 LEU A CA 1
ATOM 1173 C C . LEU A 1 154 ? -7.031 2.522 -11.748 1.00 92.31 154 LEU A C 1
ATOM 1175 O O . LEU A 1 154 ? -7.773 1.629 -11.363 1.00 92.31 154 LEU A O 1
ATOM 1179 N N . SER A 1 155 ? -7.349 3.813 -11.613 1.00 88.38 155 SER A N 1
ATOM 1180 C CA . SER A 1 155 ? -8.635 4.283 -11.074 1.00 88.38 155 SER A CA 1
ATOM 1181 C C . SER A 1 155 ? -9.769 4.391 -12.111 1.00 88.38 155 SER A C 1
ATOM 1183 O O . SER A 1 155 ? -10.833 4.901 -11.762 1.00 88.38 155 SER A O 1
ATOM 1185 N N . ARG A 1 156 ? -9.534 4.034 -13.380 1.00 76.00 156 ARG A N 1
ATOM 1186 C CA . ARG A 1 156 ? -10.528 4.098 -14.468 1.00 76.00 156 ARG A CA 1
ATOM 1187 C C . ARG A 1 156 ? -11.127 2.730 -14.728 1.00 76.00 156 ARG A C 1
ATOM 1189 O O . ARG A 1 156 ? -12.336 2.709 -15.038 1.00 76.00 156 ARG A O 1
#

pLDDT: mean 82.62, std 17.58, range [39.06, 97.88]

Sequence (156 aa):
MRDQAVEPLDTLGLLDTVGGLIGGAFACMEVAEEEIAKARKKYPARSEEINEAFGLLCTPEILQGKALQLYRMHAREVVTRIGEGLEPRVSDAMVLAALSEWSLEHMPNQDARAAMEQLYLGVFDEIPGGEILPTPEYTPGGAAQVIEGVRRRLSR

Secondary structure (DSSP, 8-state):
----------HHHHHHHHHHHHHHHHHHHHHHHHHHHHHHHH-GGGHHHHHHGGGG-PPPGGGTTS-HHHHHHHHHHHHHHHHTT------HHHHHHHHHHHHHHSPPPHHHHHHHHHHHHHH-SS-TTS-----TTPPTTHHHHHHHHHHHHHT-